Protein AF-A0A943R9L7-F1 (afdb_monomer_lite)

Secondary structure (DSSP, 8-state):
--HHHHHHHHHHHIIIIIS---HHHHHHHTTS-HHHHHHHHTTSSPPPHHHHHHHHHHTT--GGGGGGG-

Foldseek 3Di:
DALQQVQLCVLVCLCCPPVNHDLVVLCVQQVHDSVQSVCSNNSNDDDDPVVVVVSCVVSVNDPVVCVVND

Radius of gyration: 10.95 Å; chains: 1; bounding box: 26×22×27 Å

Structure (mmCIF, N/CA/C/O backbone):
data_AF-A0A943R9L7-F1
#
_entry.id   AF-A0A943R9L7-F1
#
loop_
_atom_site.group_PDB
_atom_site.id
_atom_site.type_symbol
_atom_site.label_atom_id
_atom_site.label_alt_id
_atom_site.label_comp_id
_atom_site.label_asym_id
_atom_site.label_entity_id
_atom_site.label_seq_id
_atom_site.pdbx_PDB_ins_code
_atom_site.Cartn_x
_atom_site.Cartn_y
_atom_site.Cartn_z
_atom_site.occupancy
_atom_site.B_iso_or_equiv
_atom_site.auth_seq_id
_atom_site.auth_comp_id
_atom_site.auth_asym_id
_atom_site.auth_atom_id
_atom_site.pdbx_PDB_model_num
ATOM 1 N N . MET A 1 1 ? 10.959 13.066 -8.417 1.00 71.56 1 MET A N 1
ATOM 2 C CA . MET A 1 1 ? 10.781 12.708 -6.986 1.00 71.56 1 MET A CA 1
ATOM 3 C C . MET A 1 1 ? 11.400 11.321 -6.809 1.00 71.56 1 MET A C 1
ATOM 5 O O . MET A 1 1 ? 11.508 10.635 -7.810 1.00 71.56 1 MET A O 1
ATOM 9 N N . SER A 1 2 ? 11.904 10.906 -5.640 1.00 90.06 2 SER A N 1
ATOM 10 C CA . SER A 1 2 ? 12.397 9.518 -5.519 1.00 90.06 2 SER A CA 1
ATOM 11 C C . SER A 1 2 ? 11.217 8.540 -5.550 1.00 90.06 2 SER A C 1
ATOM 13 O O . SER A 1 2 ? 10.156 8.881 -5.024 1.00 90.06 2 SER A O 1
ATOM 15 N N . PHE A 1 3 ? 11.413 7.327 -6.088 1.00 93.12 3 PHE A N 1
ATOM 16 C CA . PHE A 1 3 ? 10.390 6.266 -6.116 1.00 93.12 3 PHE A CA 1
ATOM 17 C C . PHE A 1 3 ? 9.648 6.124 -4.778 1.00 93.12 3 PHE A C 1
ATOM 19 O O . PHE A 1 3 ? 8.426 6.088 -4.738 1.00 93.12 3 PHE A O 1
ATOM 26 N N . LYS A 1 4 ? 10.384 6.125 -3.656 1.00 94.38 4 LYS A N 1
ATOM 27 C CA . LYS A 1 4 ? 9.812 6.008 -2.303 1.00 94.38 4 LYS A CA 1
ATOM 28 C C . LYS A 1 4 ? 8.787 7.095 -1.991 1.00 94.38 4 LYS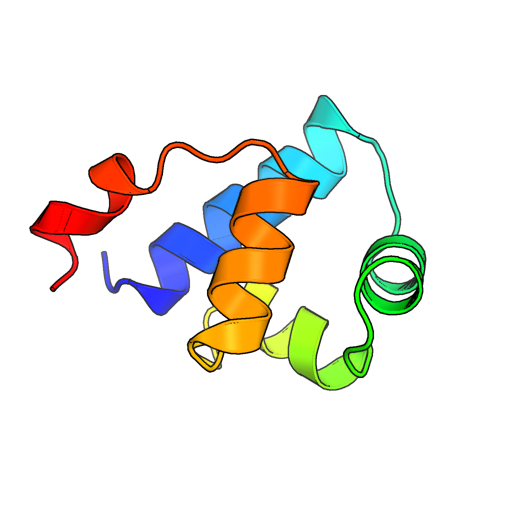 A C 1
ATOM 30 O O . LYS A 1 4 ? 7.733 6.800 -1.443 1.00 94.38 4 LYS A O 1
ATOM 35 N N . MET A 1 5 ? 9.116 8.345 -2.312 1.00 94.31 5 MET A N 1
ATOM 36 C CA . MET A 1 5 ? 8.254 9.488 -2.019 1.00 94.31 5 MET A CA 1
ATOM 37 C C . MET A 1 5 ? 7.043 9.513 -2.952 1.00 94.31 5 MET A C 1
ATOM 39 O O . MET A 1 5 ? 5.937 9.755 -2.483 1.00 94.31 5 MET A O 1
ATOM 43 N N . HIS A 1 6 ? 7.240 9.214 -4.239 1.00 95.06 6 HIS A N 1
ATOM 44 C CA . HIS A 1 6 ? 6.152 9.154 -5.217 1.00 95.06 6 HIS A CA 1
ATOM 45 C C . HIS A 1 6 ? 5.166 8.027 -4.879 1.00 95.06 6 HIS A C 1
ATOM 47 O O . HIS A 1 6 ? 3.977 8.274 -4.704 1.00 95.06 6 HIS A O 1
ATOM 53 N N . PHE A 1 7 ? 5.674 6.811 -4.666 1.00 95.88 7 PHE A N 1
ATOM 54 C CA . PH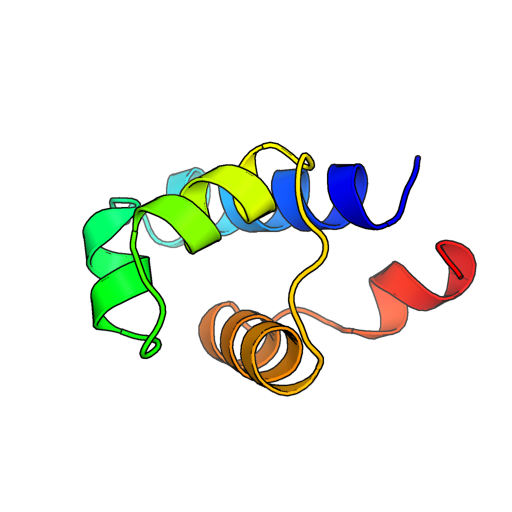E A 1 7 ? 4.862 5.647 -4.321 1.00 95.88 7 PHE A CA 1
ATOM 55 C C . PHE A 1 7 ? 4.142 5.804 -2.975 1.00 95.88 7 PHE A C 1
ATOM 57 O O . PHE A 1 7 ? 2.961 5.478 -2.857 1.00 95.88 7 PHE A O 1
ATOM 64 N N . GLY A 1 8 ? 4.831 6.332 -1.956 1.00 96.56 8 GLY A N 1
ATOM 65 C CA . GLY A 1 8 ? 4.225 6.600 -0.651 1.00 96.56 8 GLY A CA 1
ATOM 66 C C . GLY A 1 8 ? 3.081 7.614 -0.735 1.00 96.56 8 GLY A C 1
ATOM 67 O O . GLY A 1 8 ? 2.016 7.395 -0.156 1.00 96.56 8 GLY A O 1
ATOM 68 N N . HIS A 1 9 ? 3.271 8.677 -1.520 1.00 95.88 9 HIS A N 1
ATOM 69 C CA . HIS A 1 9 ? 2.254 9.696 -1.769 1.00 95.88 9 HIS A CA 1
ATOM 70 C C . HIS A 1 9 ? 1.027 9.127 -2.498 1.00 95.88 9 HIS A C 1
ATOM 72 O O . HIS A 1 9 ? -0.102 9.366 -2.070 1.00 95.88 9 HIS A O 1
ATOM 78 N N . ASP A 1 10 ? 1.228 8.328 -3.547 1.00 95.88 10 ASP A N 1
ATOM 79 C CA . ASP A 1 10 ? 0.130 7.689 -4.280 1.00 95.88 10 ASP A CA 1
ATOM 80 C C . ASP A 1 10 ? -0.712 6.787 -3.376 1.00 95.88 10 ASP A C 1
ATOM 82 O O . ASP A 1 10 ? -1.938 6.902 -3.345 1.00 95.88 10 ASP A O 1
ATOM 86 N N . ILE A 1 11 ? -0.060 5.922 -2.592 1.00 96.12 11 ILE A N 1
ATOM 87 C CA . ILE A 1 11 ? -0.753 5.035 -1.653 1.00 96.12 11 ILE A CA 1
ATOM 88 C C . ILE A 1 11 ? -1.535 5.836 -0.615 1.00 96.12 11 ILE A C 1
ATOM 90 O O . ILE A 1 11 ? -2.679 5.486 -0.322 1.00 96.12 11 ILE A O 1
ATOM 94 N N . TYR A 1 12 ? -0.945 6.902 -0.066 1.00 97.31 12 TYR A N 1
ATOM 95 C CA . TYR A 1 12 ? -1.626 7.764 0.895 1.00 97.31 12 TYR A CA 1
ATOM 96 C C . TYR A 1 12 ? -2.950 8.279 0.319 1.00 97.31 12 TYR A C 1
ATOM 98 O O . TYR A 1 12 ? -3.996 8.071 0.934 1.00 97.31 12 TYR A O 1
ATOM 106 N N . HIS A 1 13 ? -2.916 8.863 -0.881 1.00 96.50 13 HIS A N 1
ATOM 107 C CA . HIS A 1 13 ? -4.100 9.421 -1.535 1.00 96.50 13 HIS A CA 1
ATOM 108 C C . HIS A 1 13 ? -5.124 8.357 -1.931 1.00 96.50 13 HIS A C 1
ATOM 110 O O . HIS A 1 13 ? -6.321 8.527 -1.706 1.00 96.50 13 HIS A O 1
ATOM 116 N N . LEU A 1 14 ? -4.686 7.218 -2.467 1.00 96.31 14 LEU A N 1
ATOM 117 C CA . LEU A 1 14 ? -5.593 6.116 -2.800 1.00 96.31 14 LEU A CA 1
ATOM 118 C C . LEU A 1 14 ? -6.283 5.573 -1.542 1.00 96.31 14 LEU A C 1
ATOM 120 O O . LEU A 1 14 ? -7.499 5.350 -1.535 1.00 96.31 14 LEU A O 1
ATOM 124 N N . ARG A 1 15 ? -5.535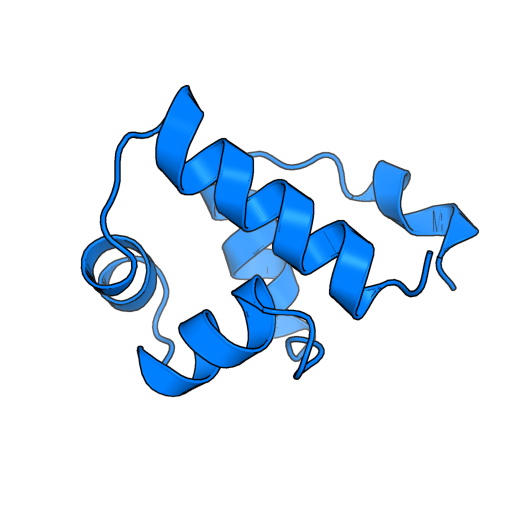 5.439 -0.442 1.00 96.25 15 ARG A N 1
ATOM 125 C CA . ARG A 1 15 ? -6.073 5.006 0.847 1.00 96.25 15 ARG A CA 1
ATOM 126 C C . ARG A 1 15 ? -7.062 6.021 1.425 1.00 96.25 15 ARG A C 1
ATOM 128 O O . ARG A 1 15 ? -8.129 5.600 1.872 1.00 96.25 15 ARG A O 1
ATOM 135 N N . THR A 1 16 ? -6.729 7.313 1.475 1.00 96.19 16 THR A N 1
ATOM 136 C CA . THR A 1 16 ? -7.568 8.332 2.137 1.00 96.19 16 THR A CA 1
ATOM 137 C C . THR A 1 16 ? -8.741 8.781 1.284 1.00 96.19 16 THR A C 1
ATOM 139 O O . THR A 1 16 ? -9.851 8.900 1.802 1.00 96.19 16 THR A O 1
ATOM 142 N N . ASP A 1 17 ? -8.514 9.004 -0.007 1.00 94.19 17 ASP A N 1
ATOM 143 C CA . ASP A 1 17 ? -9.448 9.744 -0.854 1.00 94.19 17 ASP A CA 1
ATOM 144 C C . ASP A 1 17 ? -10.376 8.789 -1.607 1.00 94.19 17 ASP A C 1
ATOM 146 O O . ASP A 1 17 ? -11.579 9.037 -1.699 1.00 94.19 17 ASP A O 1
ATOM 150 N N . SER A 1 18 ? -9.834 7.663 -2.087 1.00 91.19 18 SER A N 1
ATOM 151 C CA . SER A 1 18 ? -10.597 6.681 -2.870 1.00 91.19 18 SER A CA 1
ATOM 152 C C . SER A 1 18 ? -11.258 5.629 -1.981 1.00 91.19 18 SER A C 1
ATOM 154 O O . SER A 1 18 ? -12.474 5.450 -2.029 1.00 91.19 18 SER A O 1
ATOM 156 N N . LEU A 1 19 ? -10.472 4.945 -1.141 1.00 91.69 19 LEU A N 1
ATOM 157 C CA . LEU A 1 19 ? -10.959 3.797 -0.364 1.00 91.69 19 LEU A CA 1
ATOM 158 C C . LEU A 1 19 ? -11.394 4.149 1.066 1.00 91.69 19 LEU A C 1
ATOM 160 O O . LEU A 1 19 ? -12.110 3.371 1.693 1.00 91.69 19 LEU A O 1
ATOM 164 N N . LYS A 1 20 ? -10.980 5.312 1.588 1.00 95.12 20 LYS A N 1
ATOM 165 C CA . LYS A 1 20 ? -11.246 5.780 2.963 1.00 95.12 20 LYS A CA 1
ATOM 166 C C . LYS A 1 20 ? -10.877 4.747 4.036 1.00 95.12 20 LYS A C 1
ATOM 168 O O . LYS A 1 20 ? -11.580 4.586 5.033 1.00 95.12 20 LYS A O 1
ATOM 173 N N . LEU A 1 21 ? -9.764 4.049 3.829 1.00 95.94 21 LEU A N 1
ATOM 174 C CA . LEU A 1 21 ? -9.273 3.020 4.741 1.00 95.94 21 LEU A CA 1
ATOM 175 C C . LEU A 1 21 ? -8.295 3.602 5.761 1.00 95.94 21 LEU A C 1
ATOM 177 O O . LEU A 1 21 ? -7.552 4.553 5.508 1.00 95.94 21 LEU A O 1
ATOM 181 N N . THR A 1 22 ? -8.247 2.985 6.932 1.00 97.12 22 THR A N 1
ATOM 182 C CA . THR A 1 22 ? -7.164 3.194 7.895 1.00 97.12 22 THR A CA 1
ATOM 183 C C . THR A 1 22 ? -5.905 2.450 7.453 1.00 97.12 22 THR A C 1
ATOM 185 O O . THR A 1 22 ? -5.969 1.466 6.718 1.00 97.12 22 THR A O 1
ATOM 188 N N . GLN A 1 23 ? -4.742 2.891 7.932 1.00 96.88 23 GLN A N 1
ATOM 189 C CA . GLN A 1 23 ? -3.476 2.196 7.666 1.00 96.88 23 GLN A CA 1
ATOM 190 C C . GLN A 1 23 ? -3.499 0.746 8.185 1.00 96.88 23 GLN A C 1
ATOM 192 O O . GLN A 1 23 ? -2.941 -0.139 7.545 1.00 96.88 23 GLN A O 1
ATOM 197 N N . GLN A 1 24 ? -4.184 0.494 9.310 1.00 96.62 24 GLN A N 1
ATOM 198 C CA . GLN A 1 24 ? -4.347 -0.851 9.872 1.00 96.62 24 GLN A CA 1
ATOM 199 C C . GLN A 1 24 ? -5.156 -1.756 8.942 1.00 96.62 24 GLN A C 1
ATOM 201 O O . GLN A 1 24 ? -4.721 -2.862 8.663 1.00 96.62 24 GLN A O 1
ATOM 206 N N . GLN A 1 25 ? -6.274 -1.273 8.392 1.00 96.69 25 GLN A N 1
ATOM 207 C CA . GLN A 1 25 ? -7.085 -2.069 7.462 1.00 96.69 25 GLN A CA 1
ATOM 208 C C . GLN A 1 25 ? -6.312 -2.473 6.207 1.00 96.69 25 GLN A C 1
ATOM 210 O O . GLN A 1 25 ? -6.494 -3.580 5.712 1.00 96.69 25 GLN A O 1
ATOM 215 N N . VAL A 1 26 ? -5.441 -1.596 5.699 1.00 96.31 26 VAL A N 1
ATOM 216 C CA . VAL A 1 26 ? -4.571 -1.954 4.575 1.00 96.31 26 VAL A CA 1
ATOM 217 C C . VAL A 1 26 ? -3.549 -3.002 5.017 1.00 96.31 26 VAL A C 1
ATOM 219 O O . VAL A 1 26 ? -3.432 -4.032 4.366 1.00 96.31 26 VAL A O 1
ATOM 222 N N . ALA A 1 27 ? -2.875 -2.797 6.152 1.00 96.12 27 ALA A N 1
ATOM 223 C CA . ALA A 1 27 ? -1.910 -3.754 6.698 1.00 96.12 27 ALA A CA 1
ATOM 224 C C . ALA A 1 27 ? -2.512 -5.129 7.060 1.00 96.12 27 ALA A C 1
ATOM 226 O O . ALA A 1 27 ? -1.807 -6.131 7.043 1.00 96.12 27 ALA A O 1
ATOM 227 N N . ASP A 1 28 ? -3.808 -5.197 7.362 1.00 95.06 28 ASP A N 1
ATOM 228 C CA . ASP A 1 28 ? -4.516 -6.461 7.588 1.00 95.06 28 ASP A CA 1
ATOM 229 C C . ASP A 1 28 ? -4.902 -7.144 6.262 1.00 95.06 28 ASP A C 1
ATOM 231 O O . ASP A 1 28 ? -4.933 -8.372 6.179 1.00 95.06 28 ASP A O 1
ATOM 235 N N . ALA A 1 29 ? -5.194 -6.363 5.213 1.00 94.44 29 ALA A N 1
ATOM 236 C CA . ALA A 1 29 ? -5.608 -6.869 3.901 1.00 94.44 29 ALA A CA 1
ATOM 237 C C . ALA A 1 29 ? -4.442 -7.430 3.073 1.00 94.44 29 ALA A C 1
ATOM 239 O O . ALA A 1 29 ? -4.612 -8.360 2.282 1.00 94.44 29 ALA A O 1
ATOM 240 N N . ILE A 1 30 ? -3.249 -6.875 3.258 1.00 92.00 30 ILE A N 1
ATOM 241 C CA . ILE A 1 30 ? -2.004 -7.360 2.665 1.00 92.00 30 ILE A CA 1
ATOM 242 C C . ILE A 1 30 ? -1.065 -7.729 3.806 1.00 92.00 30 ILE A C 1
ATOM 244 O O . ILE A 1 30 ? -0.803 -6.857 4.613 1.00 92.00 30 ILE A O 1
ATOM 248 N N . PRO A 1 31 ? -0.552 -8.972 3.894 1.00 87.75 31 PRO A N 1
ATOM 249 C CA . PRO A 1 31 ? 0.135 -9.500 5.078 1.00 87.75 31 PRO A CA 1
ATOM 250 C C . PRO A 1 31 ? 1.484 -8.804 5.338 1.00 87.75 31 PRO A C 1
ATOM 252 O O . PRO A 1 31 ? 2.552 -9.357 5.083 1.00 87.75 31 PRO A O 1
ATOM 255 N N . ILE A 1 32 ? 1.427 -7.574 5.840 1.00 94.69 32 ILE A N 1
ATOM 256 C CA . ILE A 1 32 ? 2.540 -6.677 6.130 1.00 94.69 32 ILE A CA 1
ATOM 257 C C . ILE A 1 32 ? 2.333 -6.089 7.526 1.00 94.69 32 ILE A C 1
ATOM 259 O O . ILE A 1 32 ? 1.210 -5.885 7.980 1.00 94.69 32 ILE A O 1
ATOM 263 N N . SER A 1 33 ? 3.414 -5.779 8.239 1.00 96.31 33 SER A N 1
ATOM 264 C CA . SER A 1 33 ? 3.264 -5.081 9.517 1.00 96.31 33 SER A CA 1
ATOM 265 C C . SER A 1 33 ? 2.763 -3.643 9.312 1.00 96.31 33 SER A C 1
ATOM 267 O O . SER A 1 33 ? 3.213 -2.947 8.397 1.00 96.31 33 SER A O 1
ATOM 269 N N . LEU A 1 34 ? 1.915 -3.143 10.223 1.00 97.38 34 LEU A N 1
ATOM 270 C CA . LEU A 1 34 ? 1.468 -1.740 10.212 1.00 97.38 34 LEU A CA 1
ATOM 271 C C . LEU A 1 34 ? 2.655 -0.765 10.149 1.00 97.38 34 LEU A C 1
ATOM 273 O O . LEU A 1 34 ? 2.622 0.225 9.424 1.00 97.38 34 LEU A O 1
ATOM 277 N N . ARG A 1 35 ? 3.727 -1.051 10.898 1.00 97.44 35 ARG A N 1
ATOM 278 C CA . ARG A 1 35 ? 4.921 -0.198 10.947 1.00 97.44 35 ARG A CA 1
ATOM 279 C C . ARG A 1 35 ? 5.630 -0.122 9.598 1.00 97.44 35 ARG A C 1
ATOM 281 O O . ARG A 1 35 ? 6.157 0.930 9.245 1.00 97.44 35 ARG A O 1
ATOM 288 N N . GLU A 1 36 ? 5.695 -1.231 8.877 1.00 97.06 36 GLU A N 1
ATOM 289 C CA . GLU A 1 36 ? 6.299 -1.271 7.549 1.00 97.06 36 GLU A CA 1
ATOM 290 C C . GLU A 1 36 ? 5.443 -0.501 6.545 1.00 97.06 36 GLU A C 1
ATOM 292 O O . GLU A 1 36 ? 5.972 0.371 5.857 1.00 97.06 36 GLU A O 1
ATOM 297 N N . TYR A 1 37 ? 4.122 -0.707 6.566 1.00 97.62 37 TYR A N 1
ATOM 298 C CA . TYR A 1 37 ? 3.182 0.070 5.759 1.00 97.62 37 TYR A CA 1
ATOM 299 C C . TYR A 1 37 ? 3.318 1.581 6.016 1.00 97.62 37 TYR A C 1
ATOM 301 O O . TYR A 1 37 ? 3.453 2.367 5.084 1.00 97.62 37 TYR A O 1
ATOM 309 N N . GLN A 1 38 ? 3.387 1.996 7.284 1.00 97.56 38 GLN A N 1
ATOM 310 C CA . GLN A 1 38 ? 3.583 3.397 7.669 1.00 97.56 38 GLN A CA 1
ATOM 311 C C . GLN A 1 38 ? 4.880 4.001 7.127 1.00 97.56 38 GLN A C 1
ATOM 313 O O . GLN A 1 38 ? 4.892 5.162 6.724 1.00 97.56 38 GLN A O 1
ATOM 318 N N . LYS A 1 39 ? 5.979 3.241 7.130 1.00 97.75 39 LYS A N 1
ATOM 319 C CA . LYS A 1 39 ? 7.258 3.703 6.575 1.00 97.75 39 LYS A CA 1
ATOM 320 C C . LYS A 1 39 ? 7.218 3.813 5.053 1.00 97.75 39 LYS A C 1
ATOM 322 O O . LYS A 1 39 ? 7.846 4.720 4.511 1.00 97.75 39 LYS A O 1
ATOM 327 N N . ILE A 1 40 ? 6.503 2.910 4.383 1.00 96.94 40 ILE A N 1
ATOM 328 C CA . ILE A 1 40 ? 6.282 2.963 2.932 1.00 96.94 40 ILE A CA 1
ATOM 329 C C . ILE A 1 40 ? 5.458 4.203 2.578 1.00 96.94 40 ILE A C 1
ATOM 331 O O . ILE A 1 40 ? 5.896 5.003 1.760 1.00 96.94 40 ILE A O 1
ATOM 335 N N . GLU A 1 41 ? 4.319 4.412 3.244 1.00 96.12 41 GLU A N 1
ATOM 336 C CA . GLU A 1 41 ? 3.424 5.550 2.981 1.00 96.12 41 GLU A CA 1
ATOM 337 C C . GLU A 1 41 ? 4.120 6.904 3.231 1.00 96.12 41 GLU A C 1
ATOM 339 O O . GLU A 1 41 ? 3.911 7.860 2.493 1.00 96.12 41 GLU A O 1
ATOM 344 N N . LYS A 1 42 ? 5.022 6.983 4.219 1.00 96.12 42 LYS A N 1
ATOM 345 C CA . LYS A 1 42 ? 5.851 8.177 4.476 1.00 96.12 42 LYS A CA 1
ATOM 346 C C . LYS A 1 42 ? 7.032 8.361 3.513 1.00 96.12 42 LYS A C 1
ATOM 348 O O . LYS A 1 42 ? 7.739 9.358 3.622 1.00 96.12 42 LYS A O 1
ATOM 353 N N . GLY A 1 43 ? 7.306 7.396 2.633 1.00 95.3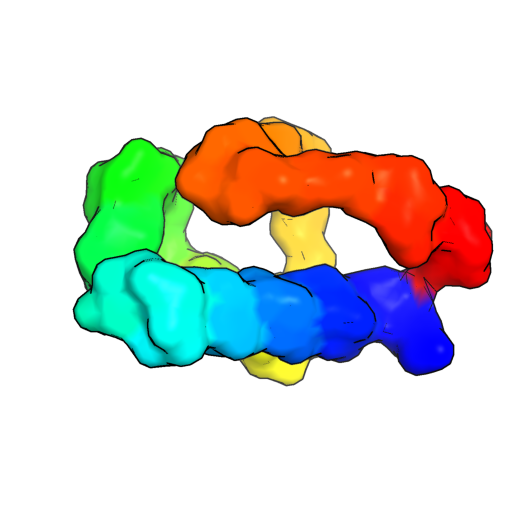8 43 GLY A N 1
ATOM 354 C CA . GLY A 1 43 ? 8.472 7.409 1.746 1.00 95.38 43 GLY A CA 1
ATOM 355 C C . GLY A 1 43 ? 9.820 7.152 2.440 1.00 95.38 43 GLY A C 1
ATOM 356 O O . GLY A 1 43 ? 10.878 7.376 1.851 1.00 95.38 43 GLY A O 1
ATOM 357 N N . GLU A 1 44 ? 9.820 6.650 3.679 1.00 95.75 44 GLU A N 1
ATOM 358 C CA . GLU A 1 44 ? 11.036 6.296 4.430 1.00 95.75 44 GLU A CA 1
ATOM 359 C C . GLU A 1 44 ? 11.623 4.947 3.964 1.00 95.75 44 GLU A C 1
ATOM 361 O O . GLU A 1 44 ? 12.839 4.726 4.005 1.00 95.75 44 GLU A O 1
ATOM 366 N N . LEU A 1 45 ? 10.764 4.035 3.493 1.00 94.69 45 LEU A N 1
ATOM 367 C CA . LEU A 1 45 ? 11.108 2.667 3.100 1.00 94.69 45 LEU A CA 1
ATOM 368 C C . LEU A 1 45 ? 10.589 2.356 1.688 1.00 94.69 45 LEU A C 1
ATOM 370 O O . LEU A 1 45 ? 9.432 2.617 1.385 1.00 94.69 45 LEU A O 1
ATOM 374 N N . SER A 1 46 ? 11.431 1.745 0.846 1.00 93.75 46 SER A N 1
ATOM 375 C CA . SER A 1 46 ? 10.937 1.096 -0.379 1.00 93.75 46 SER A CA 1
ATOM 376 C C . SER A 1 46 ? 10.359 -0.267 -0.007 1.00 93.75 46 SER A C 1
ATOM 378 O O . SER A 1 46 ? 11.058 -1.021 0.676 1.00 93.75 46 SER A O 1
ATOM 380 N N . PRO A 1 47 ? 9.152 -0.623 -0.469 1.00 94.19 47 PRO A N 1
ATOM 381 C CA . PRO A 1 47 ? 8.647 -1.981 -0.310 1.00 94.19 47 PRO A CA 1
ATOM 382 C C . PRO A 1 47 ? 9.558 -2.986 -1.027 1.00 94.19 47 PRO A C 1
ATOM 384 O O . PRO A 1 47 ? 10.128 -2.689 -2.079 1.00 94.19 47 PRO A O 1
ATOM 387 N N . GLY A 1 48 ? 9.659 -4.201 -0.485 1.00 94.50 48 GLY A N 1
ATOM 388 C CA . GLY A 1 48 ? 10.185 -5.335 -1.249 1.00 94.50 48 GLY A CA 1
ATOM 389 C C . GLY A 1 48 ? 9.262 -5.682 -2.424 1.00 94.50 48 GLY A C 1
ATOM 390 O O . GLY A 1 48 ? 8.085 -5.327 -2.413 1.00 94.50 48 GLY A O 1
ATOM 391 N N . SER A 1 49 ? 9.767 -6.405 -3.426 1.00 93.75 49 SER A N 1
ATOM 392 C CA . SER A 1 49 ? 9.028 -6.688 -4.670 1.00 93.75 49 SER A CA 1
ATOM 393 C C . SER A 1 49 ? 7.670 -7.364 -4.447 1.00 93.75 49 SER A C 1
ATOM 395 O O . SER A 1 49 ? 6.701 -7.021 -5.116 1.00 93.75 49 SER A O 1
ATOM 397 N N . GLU A 1 50 ? 7.569 -8.288 -3.488 1.00 95.06 50 GLU A N 1
ATOM 398 C CA . GLU A 1 50 ? 6.298 -8.947 -3.165 1.00 95.06 50 GLU A CA 1
ATOM 399 C C . GLU A 1 50 ? 5.278 -7.963 -2.574 1.00 95.06 50 GLU A C 1
ATOM 401 O O . GLU A 1 50 ? 4.140 -7.891 -3.036 1.00 95.06 50 GLU A O 1
ATOM 406 N N . ILE A 1 51 ? 5.691 -7.173 -1.579 1.00 95.81 51 ILE A N 1
ATOM 407 C CA . ILE A 1 51 ? 4.844 -6.156 -0.946 1.00 95.81 51 ILE A CA 1
ATOM 408 C C . ILE A 1 51 ? 4.430 -5.087 -1.958 1.00 95.81 51 ILE A C 1
ATOM 410 O O . ILE A 1 51 ? 3.274 -4.671 -1.973 1.00 95.81 51 ILE A O 1
ATOM 414 N N . PHE A 1 52 ? 5.350 -4.684 -2.834 1.00 95.81 52 PHE A N 1
ATOM 415 C CA . PHE A 1 52 ? 5.071 -3.757 -3.922 1.00 95.81 52 PHE A CA 1
ATOM 416 C C . PHE A 1 52 ? 3.952 -4.281 -4.829 1.00 95.81 52 PHE A C 1
ATOM 418 O O . PHE A 1 52 ? 2.959 -3.586 -5.018 1.00 95.81 52 PHE A O 1
ATOM 425 N N . LEU A 1 53 ? 4.060 -5.520 -5.324 1.00 95.88 53 LEU A N 1
ATOM 426 C CA . LEU A 1 53 ? 3.022 -6.129 -6.164 1.00 95.88 53 LEU A CA 1
ATOM 427 C C . LEU A 1 53 ? 1.681 -6.248 -5.432 1.00 95.88 53 LEU A C 1
ATOM 429 O O . LEU A 1 53 ? 0.637 -5.953 -6.006 1.00 95.88 53 LEU A O 1
ATOM 433 N N . ARG A 1 54 ? 1.700 -6.631 -4.151 1.00 96.19 54 ARG A N 1
ATOM 434 C CA . ARG A 1 54 ? 0.492 -6.707 -3.318 1.00 96.19 54 ARG A CA 1
ATOM 435 C C . ARG A 1 54 ? -0.209 -5.354 -3.199 1.00 96.19 54 ARG A C 1
ATOM 437 O O . ARG A 1 54 ? -1.421 -5.297 -3.365 1.00 96.19 54 ARG A O 1
ATOM 444 N N . LEU A 1 55 ? 0.541 -4.281 -2.946 1.00 96.31 55 LEU A N 1
ATOM 445 C CA . LEU A 1 55 ? 0.014 -2.915 -2.880 1.00 96.31 55 LEU A CA 1
ATOM 446 C C . LEU A 1 55 ? -0.528 -2.456 -4.235 1.00 96.31 55 LEU A C 1
ATOM 448 O O . LEU A 1 55 ? -1.637 -1.938 -4.302 1.00 96.31 55 LEU A O 1
ATOM 452 N N . VAL A 1 56 ? 0.222 -2.698 -5.310 1.00 96.62 56 VAL A N 1
ATOM 453 C CA . VAL A 1 56 ? -0.186 -2.370 -6.680 1.00 96.62 56 VAL A CA 1
ATOM 454 C C . VAL A 1 56 ? -1.514 -3.031 -7.037 1.00 96.62 56 VAL A C 1
ATOM 456 O O . VAL A 1 56 ? -2.408 -2.354 -7.530 1.00 96.62 56 VAL A O 1
ATOM 459 N N . PHE A 1 57 ? -1.675 -4.324 -6.751 1.00 95.75 57 PHE A N 1
ATOM 460 C CA . PHE A 1 57 ? -2.924 -5.031 -7.037 1.00 95.75 57 PHE A CA 1
ATOM 461 C C . PHE A 1 57 ? -4.060 -4.629 -6.098 1.00 95.75 57 PHE A C 1
ATOM 463 O O . PHE A 1 57 ? -5.200 -4.531 -6.537 1.00 95.75 57 PHE A O 1
ATOM 470 N N . PHE A 1 58 ? -3.770 -4.383 -4.818 1.00 95.75 58 PHE A N 1
ATOM 471 C CA . PHE A 1 58 ? -4.783 -3.968 -3.848 1.00 95.75 58 PHE A CA 1
ATOM 472 C C . PHE A 1 58 ? -5.389 -2.600 -4.191 1.00 95.75 58 PHE A C 1
ATOM 474 O O . PHE A 1 58 ? -6.593 -2.404 -4.043 1.00 95.75 58 PH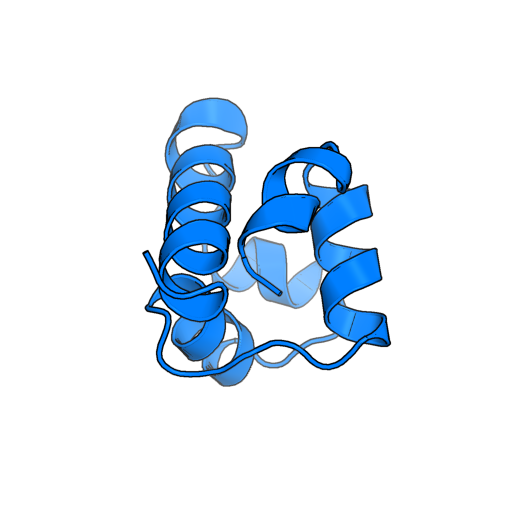E A O 1
ATOM 481 N N . PHE A 1 59 ? -4.560 -1.665 -4.656 1.00 95.62 59 PHE A N 1
ATOM 482 C CA . PHE A 1 59 ? -4.968 -0.302 -4.996 1.00 95.62 59 PHE A CA 1
ATOM 483 C C . PHE A 1 59 ? -5.245 -0.081 -6.492 1.00 95.62 59 PHE A C 1
ATOM 485 O O . PHE A 1 59 ? -5.530 1.050 -6.878 1.00 95.62 59 PHE A O 1
ATOM 492 N N . ASP A 1 60 ? -5.154 -1.129 -7.318 1.00 95.00 60 ASP A N 1
ATOM 493 C CA . ASP A 1 60 ? -5.300 -1.070 -8.782 1.00 95.00 60 ASP A CA 1
ATOM 494 C C . ASP A 1 60 ? -4.420 0.018 -9.435 1.00 95.00 60 ASP A C 1
ATOM 496 O O . ASP A 1 60 ? -4.860 0.871 -10.207 1.00 95.00 60 ASP A O 1
ATOM 500 N N . ILE A 1 61 ? -3.140 0.034 -9.057 1.00 95.12 61 ILE A N 1
ATOM 501 C CA . ILE A 1 61 ? -2.172 1.028 -9.526 1.00 95.12 61 ILE A CA 1
ATOM 502 C C . ILE A 1 61 ? -1.576 0.590 -10.867 1.00 95.12 61 ILE A C 1
ATOM 504 O O . ILE A 1 61 ? -1.065 -0.520 -11.006 1.00 95.12 61 ILE A O 1
ATOM 508 N N . ASP A 1 62 ? -1.527 1.501 -11.841 1.00 94.81 62 ASP A N 1
ATOM 509 C CA . ASP A 1 62 ? -0.720 1.294 -13.044 1.00 94.81 62 ASP A CA 1
ATOM 510 C C . ASP A 1 62 ? 0.778 1.406 -12.720 1.00 94.81 62 ASP A C 1
ATOM 512 O O . ASP A 1 62 ? 1.306 2.494 -12.482 1.00 94.81 62 ASP A O 1
ATOM 516 N N . ILE A 1 63 ? 1.474 0.267 -12.755 1.00 92.56 63 ILE A N 1
ATOM 517 C CA . ILE A 1 63 ? 2.907 0.165 -12.445 1.00 92.56 63 ILE A CA 1
ATOM 518 C C . ILE A 1 63 ? 3.759 1.008 -13.400 1.00 92.56 63 ILE A C 1
ATOM 520 O O . ILE A 1 63 ? 4.865 1.407 -13.035 1.00 92.56 63 ILE A O 1
ATOM 524 N N . GLN A 1 64 ? 3.280 1.265 -14.627 1.00 93.44 64 GLN A N 1
ATOM 525 C CA . GLN A 1 64 ? 4.035 2.028 -15.623 1.00 93.44 64 GLN A CA 1
ATOM 526 C C . GLN A 1 64 ? 4.293 3.469 -15.170 1.00 93.44 64 GLN A C 1
ATOM 528 O O . GLN A 1 64 ? 5.269 4.065 -15.624 1.00 93.44 64 GLN A O 1
ATOM 533 N N . LYS A 1 65 ? 3.501 3.991 -14.221 1.00 91.50 65 LYS A N 1
ATOM 534 C CA . LYS A 1 65 ? 3.702 5.312 -13.603 1.00 91.50 65 LYS A CA 1
ATOM 535 C C . LYS A 1 65 ? 5.061 5.470 -12.917 1.00 91.50 65 LYS A C 1
ATOM 537 O O . LYS A 1 65 ? 5.539 6.590 -12.795 1.00 91.50 65 LYS A O 1
ATOM 542 N N . TYR A 1 66 ? 5.691 4.367 -12.511 1.00 92.31 66 TYR A N 1
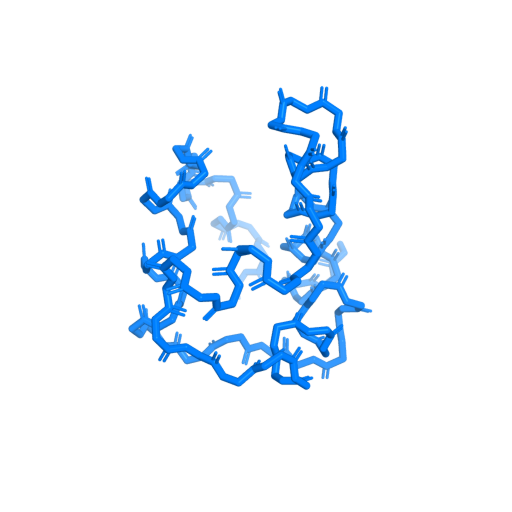ATOM 543 C CA . TYR A 1 66 ? 6.969 4.377 -11.793 1.00 92.31 66 TYR A CA 1
ATOM 544 C C . TYR A 1 66 ? 8.177 4.075 -12.687 1.00 92.31 66 TYR A C 1
ATOM 546 O O . TYR A 1 66 ? 9.289 3.919 -12.189 1.00 92.31 66 TYR A O 1
ATOM 554 N N . ARG A 1 67 ? 7.990 3.967 -14.011 1.00 90.06 67 ARG A N 1
ATOM 555 C CA . ARG A 1 67 ? 9.068 3.620 -14.954 1.00 90.06 67 ARG A CA 1
ATOM 556 C C . ARG A 1 67 ? 10.207 4.643 -14.965 1.00 90.06 67 ARG A C 1
ATOM 558 O O . ARG A 1 67 ? 11.347 4.246 -15.157 1.00 90.06 67 ARG A O 1
ATOM 565 N N . GLU A 1 68 ? 9.891 5.923 -14.792 1.00 87.19 68 GLU A N 1
ATOM 566 C CA . GLU A 1 68 ? 10.867 7.024 -14.810 1.00 87.19 68 GLU A CA 1
ATOM 567 C C . GLU A 1 68 ? 11.516 7.274 -13.438 1.00 87.19 68 GLU A C 1
ATOM 569 O O . GLU A 1 68 ? 12.452 8.065 -13.332 1.00 87.19 68 GLU A O 1
ATOM 574 N N . ASP A 1 69 ? 11.035 6.600 -12.386 1.00 85.88 69 ASP A N 1
ATOM 575 C CA . ASP A 1 69 ? 11.576 6.727 -11.029 1.00 85.88 69 ASP A CA 1
ATOM 576 C C . ASP A 1 69 ? 12.799 5.818 -10.773 1.00 85.88 69 ASP A C 1
ATOM 578 O O . ASP A 1 69 ? 13.403 5.900 -9.695 1.00 85.88 69 ASP A O 1
ATOM 582 N N . LEU A 1 70 ? 13.134 4.943 -11.733 1.00 75.25 70 LEU A N 1
ATOM 583 C CA . LEU A 1 70 ? 14.243 3.977 -11.726 1.00 75.25 70 LEU A CA 1
ATOM 584 C C . LEU A 1 70 ? 15.320 4.369 -12.742 1.00 75.25 70 LEU A C 1
ATOM 586 O O . LEU A 1 70 ? 16.512 4.253 -12.376 1.00 75.25 70 LEU A O 1
#

Sequence (70 aa):
MSFKMHFGHDIYHLRTDSLKLTQQQVADAIPISLREYQKIEKGELSPGSEIFLRLVFFFDIDIQKYREDL

pLDDT: mean 94.25, std 4.32, range [71.56, 97.75]